Protein AF-A0A0H4VF35-F1 (afdb_monomer)

Foldseek 3Di:
DDPVVLVVLVVQLVVLVVLLVVLVVLLVVLVVVLVVLVPDPPQPDPVSVVVSVVSSVVSVVSNVVSVVVSVVSVVSSVVSVVVSVVVVVVVVVVVVVVVVVVVVVVVVVVVVVVVVVVVVVPDDD

Solvent-accessible surface area (backbone atoms only — not comparable to full-atom values): 6684 Å² total; per-residue (Å²): 135,57,73,65,58,58,52,52,46,51,52,52,34,52,54,31,50,53,51,31,54,52,31,50,54,50,35,53,54,39,48,56,52,37,52,58,60,69,71,58,81,78,58,89,45,72,67,54,41,50,52,52,52,53,50,40,52,51,37,51,50,51,34,53,56,32,51,55,49,31,52,51,30,50,52,53,29,52,50,42,51,52,50,51,51,54,54,48,53,54,46,52,56,50,51,53,51,50,53,50,53,53,50,53,52,52,53,52,51,52,52,53,50,52,54,54,51,54,56,59,73,69,56,83,130

Structure (mmCIF, N/CA/C/O backbone):
data_AF-A0A0H4VF35-F1
#
_entry.id   AF-A0A0H4VF35-F1
#
loop_
_atom_site.group_PDB
_atom_site.id
_atom_site.type_symbol
_atom_site.label_atom_id
_atom_site.label_alt_id
_atom_site.label_comp_id
_atom_site.label_asym_id
_atom_site.label_entity_id
_atom_site.label_seq_id
_atom_site.pdbx_PDB_ins_code
_atom_site.Cartn_x
_atom_site.Cartn_y
_atom_site.Cartn_z
_atom_site.occupancy
_atom_site.B_iso_or_equiv
_atom_site.auth_seq_id
_atom_site.auth_comp_id
_atom_site.auth_asym_id
_atom_site.auth_atom_id
_atom_site.pdbx_PDB_model_num
ATOM 1 N N . MET A 1 1 ? -14.695 5.526 23.673 1.00 53.19 1 MET A N 1
ATOM 2 C CA . MET A 1 1 ? -14.387 5.655 22.232 1.00 53.19 1 MET A CA 1
ATOM 3 C C . MET A 1 1 ? -15.466 4.927 21.460 1.00 53.19 1 MET A C 1
ATOM 5 O O . MET A 1 1 ? -15.785 3.797 21.813 1.00 53.19 1 MET A O 1
ATOM 9 N N . ARG A 1 2 ? -16.128 5.623 20.536 1.00 67.25 2 ARG A N 1
ATOM 10 C CA . ARG A 1 2 ? -17.389 5.185 19.913 1.00 67.25 2 ARG A CA 1
ATOM 11 C C . ARG A 1 2 ? -17.091 4.089 18.887 1.00 67.25 2 ARG A C 1
ATOM 13 O O . ARG A 1 2 ? -16.068 4.146 18.217 1.00 67.25 2 ARG A O 1
ATOM 20 N N . GLU A 1 3 ? -17.980 3.114 18.720 1.00 76.06 3 GLU A N 1
ATOM 21 C CA . GLU A 1 3 ? -17.854 2.028 17.726 1.00 76.06 3 GLU A CA 1
ATOM 22 C C . GLU A 1 3 ? -17.539 2.542 16.304 1.00 76.06 3 GLU A C 1
ATOM 24 O O . GLU A 1 3 ? -16.814 1.912 15.532 1.00 76.06 3 GLU A O 1
ATOM 29 N N . VAL A 1 4 ? -17.996 3.761 16.010 1.00 76.00 4 VAL A N 1
ATOM 30 C CA . VAL A 1 4 ? -17.685 4.544 14.809 1.00 76.00 4 VAL A CA 1
ATOM 31 C C . VAL A 1 4 ? -16.178 4.759 14.606 1.00 76.00 4 VAL A C 1
ATOM 33 O O . VAL A 1 4 ? -15.696 4.610 13.488 1.00 76.00 4 VAL A O 1
ATOM 36 N N . GLU A 1 5 ? -15.411 5.052 15.659 1.00 72.44 5 GLU A N 1
ATOM 37 C CA . GLU A 1 5 ? -13.962 5.295 15.577 1.00 72.44 5 GLU A CA 1
ATOM 38 C C . GLU A 1 5 ? -13.199 4.007 15.229 1.00 72.44 5 GLU A C 1
ATOM 40 O O . GLU A 1 5 ? -12.291 4.032 14.396 1.00 72.44 5 GLU A O 1
ATOM 45 N N . LYS A 1 6 ? -13.609 2.856 15.791 1.00 73.31 6 LYS A N 1
ATOM 46 C CA . LYS A 1 6 ? -13.061 1.535 15.420 1.00 73.31 6 LYS A CA 1
ATOM 47 C C . LYS A 1 6 ? -13.366 1.201 13.958 1.00 73.31 6 LYS A C 1
ATOM 49 O O . LYS A 1 6 ? -12.462 0.792 13.233 1.00 73.31 6 LYS A O 1
ATOM 54 N N . ARG A 1 7 ? -14.611 1.410 13.509 1.00 78.88 7 ARG A N 1
ATOM 55 C CA . ARG A 1 7 ? -15.004 1.177 12.106 1.00 78.88 7 ARG A CA 1
ATOM 56 C C . ARG A 1 7 ? -14.231 2.083 11.145 1.00 78.88 7 ARG A C 1
ATOM 58 O O . ARG A 1 7 ? -13.709 1.594 10.149 1.00 78.88 7 ARG A O 1
ATOM 65 N N . GLN A 1 8 ? -14.081 3.369 11.460 1.00 77.81 8 GLN A N 1
ATOM 66 C CA . GLN A 1 8 ? -13.295 4.300 10.641 1.00 77.81 8 GLN A CA 1
ATOM 67 C C . GLN A 1 8 ? -11.813 3.913 10.569 1.00 77.81 8 GLN A C 1
ATOM 69 O O . GLN A 1 8 ? -11.221 3.970 9.493 1.00 77.81 8 GLN A O 1
ATOM 74 N N . ALA A 1 9 ? -11.209 3.492 11.684 1.00 72.88 9 ALA A N 1
ATOM 75 C CA . ALA A 1 9 ? -9.825 3.025 11.697 1.00 72.88 9 ALA A CA 1
ATOM 76 C C . ALA A 1 9 ? -9.637 1.742 10.865 1.00 72.88 9 ALA A C 1
ATOM 78 O O . ALA A 1 9 ? -8.669 1.644 10.112 1.00 72.88 9 ALA A O 1
ATOM 79 N N . ALA A 1 10 ? -10.578 0.796 10.943 1.00 76.94 10 ALA A N 1
ATOM 80 C CA . ALA A 1 10 ? -10.559 -0.426 10.139 1.00 76.94 10 ALA A CA 1
ATOM 81 C C . ALA A 1 10 ? -10.687 -0.137 8.632 1.00 76.94 10 ALA A C 1
ATOM 83 O O . ALA A 1 10 ? -9.920 -0.677 7.838 1.00 76.94 10 ALA A O 1
ATOM 84 N N . VAL A 1 11 ? -11.591 0.769 8.240 1.00 83.88 11 VAL A N 1
ATOM 85 C CA . VAL A 1 11 ? -11.741 1.201 6.839 1.00 83.88 11 VAL A CA 1
ATOM 86 C C . VAL A 1 11 ? -10.458 1.856 6.325 1.00 83.88 11 VAL A C 1
ATOM 88 O O . VAL A 1 11 ? -9.987 1.505 5.246 1.00 83.88 11 VAL A O 1
ATOM 91 N N .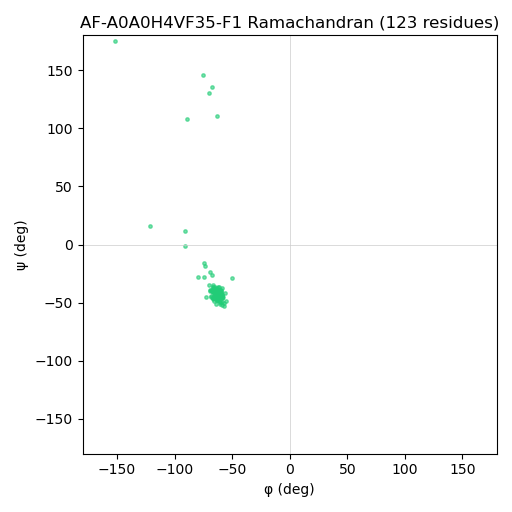 LYS A 1 12 ? -9.843 2.754 7.107 1.00 75.88 12 LYS A N 1
ATOM 92 C CA . LYS A 1 12 ? -8.566 3.388 6.734 1.00 75.88 12 LYS A CA 1
ATOM 93 C C . LYS A 1 12 ? -7.438 2.368 6.566 1.00 75.88 12 LYS A C 1
ATOM 95 O O . LYS A 1 12 ? -6.642 2.494 5.640 1.00 75.88 12 LYS A O 1
ATOM 100 N N . ALA A 1 13 ? -7.372 1.355 7.431 1.00 74.50 13 ALA A N 1
ATOM 101 C CA . ALA A 1 13 ? -6.378 0.291 7.317 1.00 74.50 13 ALA A CA 1
ATOM 102 C C . ALA A 1 13 ? -6.577 -0.543 6.039 1.00 74.50 13 ALA A C 1
ATOM 104 O O . ALA A 1 13 ? -5.611 -0.778 5.316 1.00 74.50 13 ALA A O 1
ATOM 105 N N . ALA A 1 14 ? -7.821 -0.920 5.725 1.00 77.12 14 ALA A N 1
ATOM 106 C CA . ALA A 1 14 ? -8.147 -1.652 4.502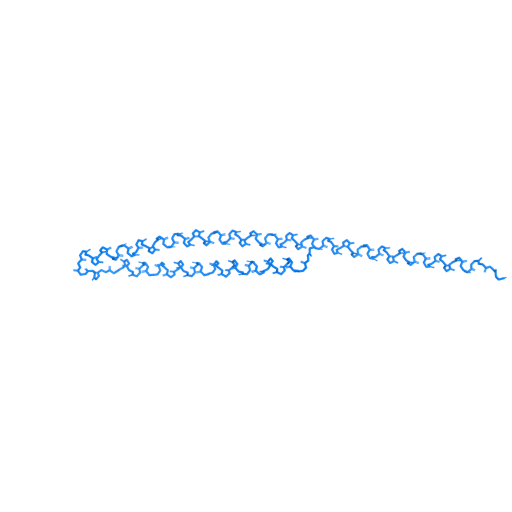 1.00 77.12 14 ALA A CA 1
ATOM 107 C C . ALA A 1 14 ? -7.815 -0.842 3.235 1.00 77.12 14 ALA A C 1
ATOM 109 O O . ALA A 1 14 ? -7.201 -1.368 2.312 1.00 77.12 14 ALA A O 1
ATOM 110 N N . GLN A 1 15 ? -8.145 0.454 3.215 1.00 79.69 15 GLN A N 1
ATOM 111 C CA . GLN A 1 15 ? -7.804 1.356 2.109 1.00 79.69 15 GLN A CA 1
ATOM 112 C C . GLN A 1 15 ? -6.288 1.492 1.915 1.00 79.69 15 GLN A C 1
ATOM 114 O O . GLN A 1 15 ? -5.805 1.455 0.786 1.00 79.69 15 GLN A O 1
ATOM 119 N N . ALA A 1 16 ? -5.524 1.616 3.004 1.00 76.88 16 ALA A N 1
ATOM 120 C CA . ALA A 1 16 ? -4.066 1.695 2.932 1.00 76.88 16 ALA A CA 1
ATOM 121 C C . ALA A 1 16 ? -3.440 0.391 2.407 1.00 76.88 16 ALA A C 1
ATOM 123 O O . ALA A 1 16 ? -2.485 0.435 1.633 1.00 76.88 16 ALA A O 1
ATOM 124 N N . GLN A 1 17 ? -3.988 -0.763 2.798 1.00 76.88 17 GLN A N 1
ATOM 125 C CA . GLN A 1 17 ? -3.545 -2.066 2.304 1.00 76.88 17 GLN A CA 1
ATOM 126 C C . GLN A 1 17 ? -3.841 -2.244 0.808 1.00 76.88 17 GLN A C 1
ATOM 128 O O . GLN A 1 17 ? -2.960 -2.674 0.065 1.00 76.88 17 GLN A O 1
ATOM 133 N N . ASP A 1 18 ? -5.046 -1.885 0.360 1.00 83.88 18 ASP A N 1
ATOM 134 C CA . ASP A 1 18 ? -5.428 -1.920 -1.057 1.00 83.88 18 ASP A CA 1
ATOM 135 C C . ASP A 1 18 ? -4.524 -1.012 -1.907 1.00 83.88 18 ASP A C 1
ATOM 137 O O . ASP A 1 18 ? -3.982 -1.440 -2.927 1.00 83.88 18 ASP A O 1
ATOM 141 N N . MET A 1 19 ? -4.273 0.216 -1.441 1.00 82.69 19 MET A N 1
ATOM 142 C CA . MET A 1 19 ? -3.358 1.144 -2.109 1.00 82.69 19 MET A CA 1
ATOM 143 C C . MET A 1 19 ? -1.941 0.569 -2.215 1.00 82.69 19 MET A C 1
ATOM 145 O O . MET A 1 19 ? -1.330 0.619 -3.280 1.00 82.69 19 MET A O 1
ATOM 149 N N . HIS A 1 20 ? -1.425 -0.021 -1.135 1.00 78.81 20 HIS A N 1
ATOM 150 C CA . HIS A 1 20 ? -0.105 -0.647 -1.146 1.00 78.81 20 HIS A CA 1
ATOM 151 C C . HIS A 1 20 ? -0.015 -1.786 -2.173 1.00 78.81 20 HIS A C 1
ATOM 153 O O . HIS A 1 20 ? 0.955 -1.850 -2.926 1.00 78.81 20 HIS A O 1
ATOM 159 N N . GLY A 1 21 ? -1.042 -2.640 -2.255 1.00 80.50 21 GLY A N 1
ATOM 160 C CA . GLY A 1 21 ? -1.104 -3.713 -3.250 1.00 80.50 21 GLY A CA 1
ATOM 161 C C . GLY A 1 21 ? -1.106 -3.191 -4.690 1.00 80.50 21 GLY A C 1
ATOM 162 O O . GLY A 1 21 ? -0.383 -3.713 -5.536 1.00 80.50 21 GLY A O 1
ATOM 163 N N . LYS A 1 22 ? -1.856 -2.117 -4.964 1.00 86.50 22 LYS A N 1
ATOM 164 C CA . LYS A 1 22 ? -1.890 -1.470 -6.288 1.00 86.50 22 LYS A CA 1
ATOM 165 C C . LYS A 1 22 ? -0.538 -0.882 -6.688 1.00 86.50 22 LYS A C 1
ATOM 167 O O . LYS A 1 22 ? -0.133 -1.034 -7.837 1.00 86.50 22 LYS A O 1
ATOM 172 N N . LEU A 1 23 ? 0.161 -0.239 -5.753 1.00 83.38 23 LEU A N 1
ATOM 173 C CA . LEU A 1 23 ? 1.494 0.319 -5.999 1.00 83.38 23 LEU A CA 1
ATOM 174 C C . LEU A 1 23 ? 2.520 -0.783 -6.280 1.00 83.38 23 LEU A C 1
ATOM 176 O O . LEU A 1 23 ? 3.315 -0.645 -7.205 1.00 83.38 23 LEU A O 1
ATOM 180 N N . LEU A 1 24 ? 2.456 -1.901 -5.550 1.00 82.38 24 LEU A N 1
ATOM 181 C CA . LEU A 1 24 ? 3.317 -3.057 -5.804 1.00 82.38 24 LEU A CA 1
ATOM 182 C C . LEU A 1 24 ? 3.088 -3.624 -7.216 1.00 82.38 24 LEU A C 1
ATOM 184 O O . LEU A 1 24 ? 4.028 -3.766 -7.989 1.00 82.38 24 LEU A O 1
ATOM 188 N N . ALA A 1 25 ? 1.826 -3.848 -7.591 1.00 86.25 25 ALA A N 1
ATOM 189 C CA . ALA A 1 25 ? 1.481 -4.349 -8.920 1.00 86.25 25 ALA A CA 1
ATOM 190 C C . ALA A 1 25 ? 1.914 -3.390 -10.046 1.00 86.25 25 ALA A C 1
ATOM 192 O O . ALA A 1 25 ? 2.336 -3.828 -11.118 1.00 86.25 25 ALA A O 1
ATOM 193 N N . LEU A 1 26 ? 1.824 -2.075 -9.817 1.00 85.00 26 LEU A N 1
ATOM 194 C CA . LEU A 1 26 ? 2.309 -1.071 -10.764 1.00 85.00 26 LEU A CA 1
ATOM 195 C C . LEU A 1 26 ? 3.835 -1.115 -10.906 1.00 85.00 26 LEU A C 1
ATOM 197 O O . LEU A 1 26 ? 4.341 -1.007 -12.025 1.00 85.00 26 LEU A O 1
ATOM 201 N N . GLN A 1 27 ? 4.558 -1.278 -9.798 1.00 79.69 27 GLN A N 1
ATOM 202 C CA . GLN A 1 27 ? 6.012 -1.407 -9.792 1.00 79.69 27 GLN A CA 1
ATOM 203 C C . GLN A 1 27 ? 6.458 -2.627 -10.608 1.00 79.69 27 GLN A C 1
ATOM 205 O O . GLN A 1 27 ? 7.307 -2.480 -11.489 1.00 79.69 27 GLN A O 1
ATOM 210 N N . ASP A 1 28 ? 5.853 -3.791 -10.359 1.00 83.69 28 ASP A N 1
ATOM 211 C CA . ASP A 1 28 ? 6.172 -5.042 -11.056 1.00 83.69 28 ASP A CA 1
ATOM 212 C C . ASP A 1 28 ? 5.920 -4.903 -12.560 1.00 83.69 28 ASP A C 1
ATOM 214 O O . ASP A 1 28 ? 6.822 -5.093 -13.377 1.00 83.69 28 ASP A O 1
ATOM 218 N N . ARG A 1 29 ? 4.726 -4.426 -12.937 1.00 88.50 29 ARG A N 1
ATOM 219 C CA . ARG A 1 29 ? 4.369 -4.214 -14.344 1.00 88.50 29 ARG A CA 1
ATOM 220 C C . ARG A 1 29 ? 5.298 -3.219 -15.041 1.00 88.50 29 ARG A C 1
ATOM 222 O O . ARG A 1 29 ? 5.646 -3.413 -16.203 1.00 88.50 29 ARG A O 1
ATOM 229 N N . SER A 1 30 ? 5.692 -2.146 -14.357 1.00 82.56 30 SER A N 1
ATOM 230 C CA . SER A 1 30 ? 6.625 -1.159 -14.918 1.00 82.56 30 SER A CA 1
ATOM 231 C C . SER A 1 30 ? 8.011 -1.768 -15.132 1.00 82.56 30 SER A C 1
ATOM 233 O O . SER A 1 30 ? 8.656 -1.474 -16.137 1.00 82.56 30 SER A O 1
ATOM 235 N N . SER A 1 31 ? 8.444 -2.654 -14.229 1.00 81.69 31 SER A N 1
ATOM 236 C CA . SER A 1 31 ? 9.699 -3.396 -14.355 1.00 81.69 31 SER A CA 1
ATOM 237 C C . SER A 1 31 ? 9.686 -4.342 -15.558 1.00 81.69 31 SER A C 1
ATOM 239 O O . SER A 1 31 ? 10.632 -4.335 -16.345 1.00 81.69 31 SER A O 1
ATOM 241 N N . ASP A 1 32 ? 8.598 -5.089 -15.756 1.00 88.69 32 ASP A N 1
ATOM 242 C CA . ASP A 1 32 ? 8.451 -6.008 -16.892 1.00 88.69 32 ASP A CA 1
ATOM 243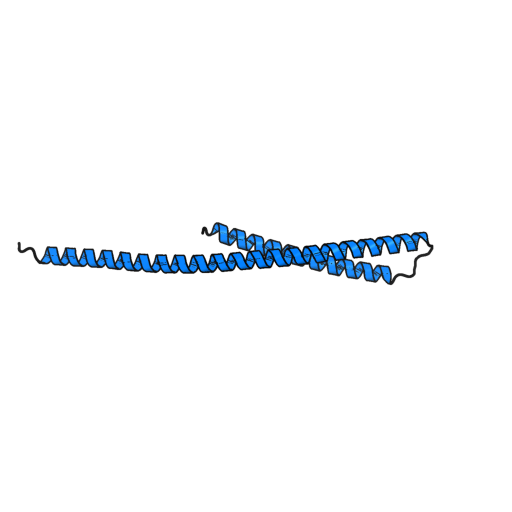 C C . ASP A 1 32 ? 8.488 -5.273 -18.238 1.00 88.69 32 ASP A C 1
ATOM 245 O O . ASP A 1 32 ? 9.146 -5.709 -19.190 1.00 88.69 32 ASP A O 1
ATOM 249 N N . ILE A 1 33 ? 7.813 -4.120 -18.322 1.00 85.62 33 ILE A N 1
ATOM 250 C CA . ILE A 1 33 ? 7.819 -3.289 -19.531 1.00 85.62 33 ILE A CA 1
ATOM 251 C C . ILE A 1 33 ? 9.222 -2.721 -19.768 1.00 85.62 33 ILE A C 1
ATOM 253 O O . ILE A 1 33 ? 9.726 -2.807 -20.888 1.00 85.62 33 ILE A O 1
ATOM 257 N N . ALA A 1 34 ? 9.883 -2.186 -18.738 1.00 82.81 34 ALA A N 1
ATOM 258 C CA . ALA A 1 34 ? 11.233 -1.642 -18.870 1.00 82.81 34 ALA A CA 1
ATOM 259 C C . ALA A 1 34 ? 12.239 -2.710 -19.335 1.00 82.81 34 ALA A C 1
ATOM 261 O O . ALA A 1 34 ? 13.021 -2.450 -20.249 1.00 82.81 34 ALA A O 1
ATOM 262 N N . ALA A 1 35 ? 12.175 -3.924 -18.777 1.00 84.38 35 ALA A N 1
ATOM 263 C CA . ALA A 1 35 ? 13.004 -5.056 -19.193 1.00 84.38 35 ALA A CA 1
ATOM 264 C C . ALA A 1 35 ? 12.723 -5.483 -20.645 1.00 84.38 35 ALA A C 1
ATOM 266 O O . ALA A 1 35 ? 13.644 -5.724 -21.425 1.00 84.38 35 ALA A O 1
ATOM 267 N N . SER A 1 36 ? 11.448 -5.515 -21.036 1.00 85.50 36 SER A N 1
ATOM 268 C CA . SER A 1 36 ? 11.047 -5.850 -22.407 1.00 85.50 36 SER A CA 1
ATOM 269 C C . SER A 1 36 ? 11.569 -4.834 -23.422 1.00 85.50 36 SER A C 1
ATOM 271 O O . SER A 1 36 ? 12.001 -5.208 -24.510 1.00 85.50 36 SER A O 1
ATOM 273 N N . TYR A 1 37 ? 11.542 -3.544 -23.078 1.00 80.94 37 TYR A N 1
ATOM 274 C CA . TYR A 1 37 ? 12.031 -2.480 -23.952 1.00 80.94 37 TYR A CA 1
ATOM 275 C C . TYR A 1 37 ? 13.552 -2.334 -23.927 1.00 80.94 37 TYR A C 1
ATOM 277 O O . TYR A 1 37 ? 14.115 -1.927 -24.933 1.00 80.94 37 TYR A O 1
ATOM 285 N N . SER A 1 38 ? 14.252 -2.681 -22.848 1.00 79.62 38 SER A N 1
ATOM 286 C CA . SER A 1 38 ? 15.722 -2.657 -22.836 1.00 79.62 38 SER A CA 1
ATOM 287 C C . SER A 1 38 ? 16.342 -3.821 -23.618 1.00 79.62 38 SER A C 1
ATOM 289 O O . SER A 1 38 ? 17.427 -3.675 -24.177 1.00 79.62 38 SER A O 1
ATOM 291 N N . ALA A 1 39 ? 15.644 -4.956 -23.719 1.00 84.56 39 ALA A N 1
ATOM 292 C CA . ALA A 1 39 ? 16.082 -6.115 -24.498 1.00 84.56 39 ALA A CA 1
ATOM 293 C C . ALA A 1 39 ? 15.934 -5.937 -26.024 1.00 84.56 39 ALA A C 1
ATOM 295 O O . ALA A 1 39 ? 16.528 -6.692 -26.798 1.00 84.56 39 ALA A O 1
ATOM 296 N N . ARG A 1 40 ? 15.148 -4.949 -26.469 1.00 83.88 40 ARG A N 1
ATOM 297 C CA . ARG A 1 40 ? 14.904 -4.665 -27.888 1.00 83.88 40 ARG A CA 1
ATOM 298 C C . ARG A 1 40 ? 16.144 -4.101 -28.579 1.00 83.88 40 ARG A C 1
ATOM 300 O O . ARG A 1 40 ? 16.749 -3.142 -28.102 1.00 83.88 40 ARG A O 1
ATOM 307 N N . ARG A 1 41 ? 16.492 -4.683 -29.731 1.00 79.62 41 ARG A N 1
ATOM 308 C CA . ARG A 1 41 ? 17.593 -4.248 -30.615 1.00 79.62 41 ARG A CA 1
ATOM 309 C C . ARG A 1 41 ? 17.123 -3.892 -32.030 1.00 79.62 41 ARG A C 1
ATOM 311 O O . ARG A 1 41 ? 17.934 -3.817 -32.943 1.00 79.62 41 ARG A O 1
ATOM 318 N N . ASP A 1 42 ? 15.823 -3.702 -32.211 1.00 82.94 42 ASP A N 1
ATOM 319 C CA . ASP A 1 42 ? 15.142 -3.460 -33.486 1.00 82.94 42 ASP A CA 1
ATOM 320 C C . ASP A 1 42 ? 15.007 -1.968 -33.843 1.00 82.94 42 ASP A C 1
ATOM 322 O O . ASP A 1 42 ? 14.301 -1.620 -34.789 1.00 82.94 42 ASP A O 1
ATOM 326 N N . ALA A 1 43 ? 15.692 -1.072 -33.124 1.00 82.44 43 ALA A N 1
ATOM 327 C CA . ALA A 1 43 ? 15.733 0.345 -33.469 1.00 82.44 43 ALA A CA 1
ATOM 328 C C . ALA A 1 43 ? 16.395 0.539 -34.845 1.00 82.44 43 ALA A C 1
ATOM 330 O O . ALA A 1 43 ? 17.597 0.329 -35.006 1.00 82.44 43 ALA A O 1
ATOM 331 N N . GLY A 1 44 ? 15.595 0.934 -35.839 1.00 84.25 44 GLY A N 1
ATOM 332 C CA . GLY A 1 44 ? 16.049 1.109 -37.222 1.00 84.25 44 GLY A CA 1
ATOM 333 C C . GLY A 1 44 ? 16.913 2.352 -37.454 1.00 84.25 44 GLY A C 1
ATOM 334 O O . GLY A 1 44 ? 17.627 2.415 -38.451 1.00 84.25 44 GLY A O 1
ATOM 335 N N . ASP A 1 45 ? 16.871 3.327 -36.540 1.00 91.06 45 ASP A N 1
ATOM 336 C CA . ASP A 1 45 ? 17.682 4.542 -36.583 1.00 91.06 45 ASP A CA 1
ATOM 337 C C . ASP A 1 45 ? 17.956 5.118 -35.175 1.00 91.06 45 ASP A C 1
ATOM 339 O O . ASP A 1 45 ? 17.463 4.631 -34.151 1.00 91.06 45 ASP A O 1
ATOM 343 N N . GLY A 1 46 ? 18.777 6.172 -35.122 1.00 87.50 46 GLY A N 1
ATOM 344 C CA . GLY A 1 46 ? 19.147 6.842 -33.872 1.00 87.50 46 GLY A CA 1
ATOM 345 C C . GLY A 1 46 ? 17.991 7.578 -33.184 1.00 87.50 46 GLY A C 1
ATOM 346 O O . GLY A 1 46 ? 18.002 7.706 -31.960 1.00 87.50 46 GLY A O 1
ATOM 347 N N . THR A 1 47 ? 16.975 8.022 -33.930 1.00 91.62 47 THR A N 1
ATOM 348 C CA . THR A 1 47 ? 15.794 8.690 -33.363 1.00 91.62 47 THR A CA 1
ATOM 349 C C . THR A 1 47 ? 14.914 7.680 -32.632 1.00 91.62 47 THR A C 1
ATOM 351 O O . THR A 1 47 ? 14.518 7.919 -31.491 1.00 91.62 47 THR A O 1
ATOM 354 N N . ALA A 1 48 ? 14.665 6.520 -33.243 1.00 87.44 48 ALA A N 1
ATOM 355 C CA . ALA A 1 48 ? 13.949 5.405 -32.639 1.00 87.44 48 ALA A CA 1
ATOM 356 C C . ALA A 1 48 ? 14.660 4.910 -31.371 1.00 87.44 48 ALA A C 1
ATOM 358 O O . ALA A 1 48 ? 14.014 4.717 -30.338 1.00 87.44 48 ALA A O 1
ATOM 359 N N . LEU A 1 49 ? 15.992 4.791 -31.412 1.00 87.81 49 LEU A N 1
ATOM 360 C CA . LEU A 1 49 ? 16.791 4.449 -30.234 1.00 87.81 49 LEU A CA 1
ATOM 361 C C . LEU A 1 49 ? 16.668 5.513 -29.131 1.00 87.81 49 LEU A C 1
ATOM 363 O O . LEU A 1 49 ? 16.482 5.175 -27.962 1.00 87.81 49 LEU A O 1
ATOM 367 N N . GLY A 1 50 ? 16.729 6.798 -29.490 1.00 90.19 50 GLY A N 1
ATOM 368 C CA . GLY A 1 50 ? 16.558 7.905 -28.549 1.00 90.19 50 GLY A CA 1
ATOM 369 C C . GLY A 1 50 ? 15.202 7.875 -27.838 1.00 90.19 50 GLY A C 1
ATOM 370 O O . GLY A 1 50 ? 15.148 8.001 -26.614 1.00 90.19 50 GLY A O 1
ATOM 371 N N . LEU A 1 51 ? 14.116 7.632 -28.578 1.00 89.94 51 LEU A N 1
ATOM 372 C CA . LEU A 1 51 ? 12.767 7.492 -28.017 1.00 89.94 51 LEU A CA 1
ATOM 373 C C . LEU A 1 51 ? 12.656 6.284 -27.077 1.00 89.94 51 LEU A C 1
ATOM 375 O O . LEU A 1 51 ? 12.058 6.388 -26.006 1.00 89.94 51 LEU A O 1
ATOM 379 N N . GLN A 1 52 ? 13.266 5.154 -27.442 1.00 88.19 52 GLN A N 1
ATOM 380 C CA . GLN A 1 52 ? 13.292 3.949 -26.611 1.00 88.19 52 GLN A CA 1
ATOM 381 C C . GLN A 1 52 ? 14.020 4.192 -25.280 1.00 88.19 52 GLN A C 1
ATOM 383 O O . GLN A 1 52 ? 13.522 3.782 -24.232 1.00 88.19 52 GLN A O 1
ATOM 388 N N . LEU A 1 53 ? 15.155 4.899 -25.300 1.00 89.44 53 LEU A N 1
ATOM 389 C CA . LEU A 1 53 ? 15.908 5.260 -24.093 1.00 89.44 53 LEU A CA 1
ATOM 390 C C . LEU A 1 53 ? 15.158 6.264 -23.207 1.00 89.44 53 LEU A C 1
ATOM 392 O O . LEU A 1 53 ? 15.159 6.131 -21.984 1.00 89.44 53 LEU A O 1
ATOM 396 N N . GLN A 1 54 ? 14.491 7.256 -23.801 1.00 91.06 54 GLN A N 1
ATOM 397 C CA . GLN A 1 54 ? 13.659 8.200 -23.046 1.00 91.06 54 GLN A CA 1
ATOM 398 C C . GLN A 1 54 ? 12.477 7.496 -22.375 1.00 91.06 54 GLN A C 1
ATOM 400 O O . GLN A 1 54 ? 12.165 7.770 -21.215 1.00 91.06 54 GLN A O 1
ATOM 405 N N . PHE A 1 55 ? 11.842 6.561 -23.081 1.00 88.00 55 PHE A N 1
ATOM 406 C CA . PHE A 1 55 ? 10.739 5.7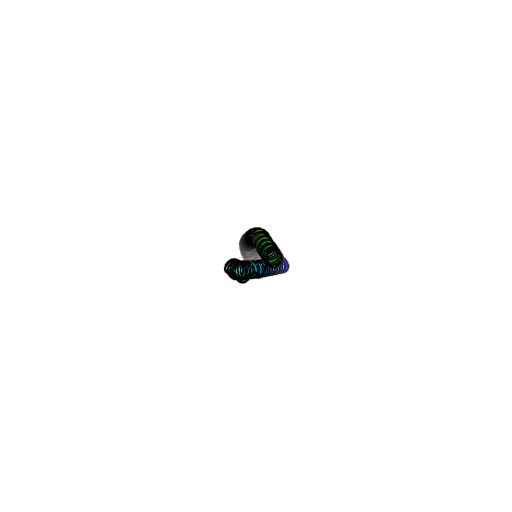74 -22.546 1.00 88.00 55 PHE A CA 1
ATOM 407 C C . PHE A 1 55 ? 11.171 4.894 -21.365 1.00 88.00 55 PHE A C 1
ATOM 409 O O . PHE A 1 55 ? 10.521 4.917 -20.317 1.00 88.00 55 PHE A O 1
ATOM 416 N N . THR A 1 56 ? 12.281 4.156 -21.489 1.00 88.56 56 THR A N 1
ATOM 417 C CA . THR A 1 56 ? 12.792 3.322 -20.389 1.00 88.56 56 THR A CA 1
ATOM 418 C C . THR A 1 56 ? 13.224 4.164 -19.190 1.00 88.56 56 THR A C 1
ATOM 420 O O . THR A 1 56 ? 12.877 3.818 -18.064 1.00 88.56 56 THR A O 1
ATOM 423 N N . ALA A 1 57 ? 13.877 5.310 -19.407 1.00 88.81 57 ALA A N 1
ATOM 424 C CA . ALA A 1 57 ? 14.205 6.251 -18.335 1.00 88.81 57 ALA A CA 1
ATOM 425 C C . ALA A 1 57 ? 12.948 6.795 -17.624 1.00 88.81 57 ALA A C 1
ATOM 427 O O . ALA A 1 57 ? 12.925 6.907 -16.397 1.00 88.81 57 ALA A O 1
ATOM 428 N N . GLY A 1 58 ? 11.878 7.080 -18.374 1.00 90.12 58 GLY A N 1
ATOM 429 C CA . GLY A 1 58 ? 10.587 7.481 -17.812 1.00 90.12 58 GLY A CA 1
ATOM 430 C C . GLY A 1 58 ? 9.958 6.396 -16.932 1.00 90.12 58 GLY A C 1
ATOM 431 O O . GLY A 1 58 ? 9.493 6.690 -15.830 1.00 90.12 58 GLY A O 1
ATOM 432 N N . LEU A 1 59 ? 9.991 5.135 -17.375 1.00 88.81 59 LEU A N 1
ATOM 433 C CA . LEU A 1 59 ? 9.506 3.996 -16.587 1.00 88.81 59 LEU A CA 1
ATOM 434 C C . LEU A 1 59 ? 10.318 3.773 -15.310 1.00 88.81 59 LEU A C 1
ATOM 436 O O . LEU A 1 59 ? 9.735 3.496 -14.265 1.00 88.81 59 LEU A O 1
ATOM 440 N N . GLU A 1 60 ? 11.638 3.933 -15.371 1.00 87.62 60 GLU A N 1
ATOM 441 C CA . GLU A 1 60 ? 12.509 3.874 -14.193 1.00 87.62 60 GLU A CA 1
ATOM 442 C C . GLU A 1 60 ? 12.163 4.972 -13.175 1.00 87.62 60 GLU A C 1
ATOM 444 O O . GLU A 1 60 ? 12.061 4.699 -11.976 1.00 87.62 60 GLU A O 1
ATOM 449 N N . GLY A 1 61 ? 11.870 6.190 -13.643 1.00 89.44 61 GLY A N 1
ATOM 450 C CA . GLY A 1 61 ? 11.373 7.276 -12.794 1.00 89.44 61 GLY A CA 1
ATOM 451 C C . GLY A 1 61 ? 10.026 6.953 -12.134 1.00 89.44 61 GLY A C 1
ATOM 452 O O . GLY A 1 61 ? 9.859 7.149 -10.928 1.00 89.44 61 GLY A O 1
ATOM 453 N N . ILE A 1 62 ? 9.074 6.399 -12.894 1.00 86.31 62 ILE A N 1
ATOM 454 C CA . ILE A 1 62 ? 7.784 5.935 -12.353 1.00 86.31 62 ILE A CA 1
ATOM 455 C C . ILE A 1 62 ? 8.008 4.839 -11.309 1.00 86.31 62 ILE A C 1
ATOM 457 O O . ILE A 1 62 ? 7.378 4.872 -10.251 1.00 86.31 62 ILE A O 1
ATOM 461 N N . ARG A 1 63 ? 8.922 3.897 -11.566 1.00 84.38 63 ARG A N 1
ATOM 462 C CA . ARG A 1 63 ? 9.243 2.800 -10.647 1.00 84.38 63 ARG A CA 1
ATOM 463 C C . ARG A 1 63 ? 9.810 3.320 -9.328 1.00 84.38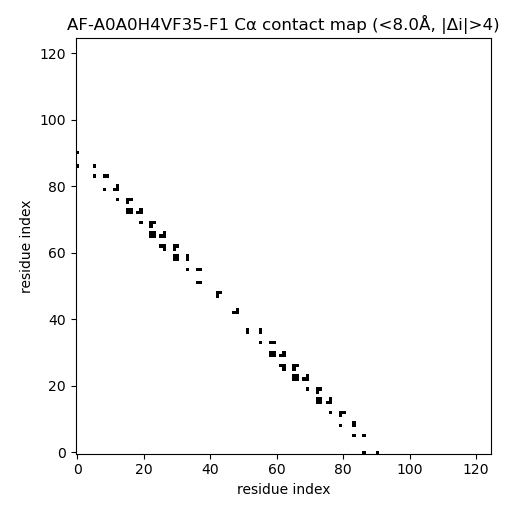 63 ARG A C 1
ATOM 465 O O . ARG A 1 63 ? 9.337 2.901 -8.276 1.00 84.38 63 ARG A O 1
ATOM 472 N N . GLY A 1 64 ? 10.760 4.255 -9.381 1.00 84.12 64 GLY A N 1
ATOM 473 C CA . GLY A 1 64 ? 11.327 4.899 -8.193 1.00 84.12 64 GLY A CA 1
ATOM 474 C C . GLY A 1 64 ? 10.264 5.616 -7.358 1.00 84.12 64 GLY A C 1
ATOM 475 O O . GLY A 1 64 ? 10.094 5.315 -6.178 1.00 84.12 64 GLY A O 1
ATOM 476 N N . ASN A 1 65 ? 9.463 6.478 -7.992 1.00 87.81 65 ASN A N 1
ATOM 477 C CA . ASN A 1 65 ? 8.387 7.205 -7.310 1.00 87.81 65 ASN A CA 1
ATOM 478 C C . ASN A 1 65 ? 7.331 6.261 -6.711 1.00 87.81 65 ASN A C 1
ATOM 480 O O . ASN A 1 65 ? 6.836 6.487 -5.608 1.00 87.81 65 ASN A O 1
ATOM 484 N N . THR A 1 66 ? 6.995 5.185 -7.427 1.00 82.25 66 THR A N 1
ATOM 485 C CA . THR A 1 66 ? 6.034 4.174 -6.964 1.00 82.25 66 THR A CA 1
ATOM 486 C C . THR A 1 66 ? 6.577 3.401 -5.763 1.00 82.25 66 THR A C 1
ATOM 488 O O . THR A 1 66 ? 5.829 3.152 -4.820 1.00 82.25 66 THR A O 1
ATOM 491 N N . ALA A 1 67 ? 7.869 3.059 -5.754 1.00 81.06 67 ALA A N 1
ATOM 492 C CA . ALA A 1 67 ? 8.510 2.385 -4.627 1.00 81.06 67 ALA A CA 1
ATOM 493 C C . ALA A 1 67 ? 8.520 3.267 -3.365 1.00 81.06 67 ALA A C 1
ATOM 495 O O . ALA A 1 67 ? 8.179 2.796 -2.274 1.00 81.06 67 ALA A O 1
ATOM 496 N N . ASP A 1 68 ? 8.827 4.557 -3.515 1.00 86.50 68 ASP A N 1
ATOM 497 C CA . ASP A 1 68 ? 8.769 5.526 -2.419 1.00 86.50 68 ASP A CA 1
ATOM 498 C C . ASP A 1 68 ? 7.347 5.673 -1.865 1.00 86.50 68 ASP A C 1
ATOM 500 O O . ASP A 1 68 ? 7.140 5.670 -0.647 1.00 86.50 68 ASP A O 1
ATOM 504 N N . GLU A 1 69 ? 6.344 5.761 -2.740 1.00 83.94 69 GLU A N 1
ATOM 505 C CA . GLU A 1 69 ? 4.943 5.846 -2.326 1.00 83.94 69 GLU A CA 1
ATOM 506 C C . GLU A 1 69 ? 4.475 4.544 -1.655 1.00 83.94 69 GLU A C 1
ATOM 508 O O . GLU A 1 69 ? 3.783 4.574 -0.635 1.00 83.94 69 GLU A O 1
ATOM 513 N N . ALA A 1 70 ? 4.920 3.383 -2.144 1.00 78.44 70 ALA A N 1
ATOM 514 C CA . ALA A 1 70 ? 4.624 2.091 -1.533 1.00 78.44 70 ALA A CA 1
ATOM 515 C C . ALA A 1 70 ? 5.203 1.988 -0.111 1.00 78.44 70 ALA A C 1
ATOM 517 O O . ALA A 1 70 ? 4.534 1.468 0.791 1.00 78.44 70 ALA A O 1
ATOM 518 N N . LEU A 1 71 ? 6.411 2.519 0.116 1.00 83.88 71 LEU A N 1
ATOM 519 C CA . LEU A 1 71 ? 7.014 2.627 1.446 1.00 83.88 71 LEU A CA 1
ATOM 520 C C . LEU A 1 71 ? 6.189 3.540 2.361 1.00 83.88 71 LEU A C 1
ATOM 522 O O . LEU A 1 71 ? 5.861 3.140 3.483 1.00 83.88 71 LEU A O 1
ATOM 526 N N . ARG A 1 72 ? 5.789 4.727 1.889 1.00 84.31 72 ARG A N 1
ATOM 527 C CA . ARG A 1 72 ? 4.927 5.648 2.656 1.00 84.31 72 ARG A CA 1
ATOM 528 C C . ARG A 1 72 ? 3.596 4.998 3.023 1.00 84.31 72 ARG A C 1
ATOM 530 O O . ARG A 1 72 ? 3.200 5.036 4.190 1.00 84.31 72 ARG A O 1
ATOM 537 N N . ALA A 1 73 ? 2.942 4.331 2.073 1.00 76.12 73 ALA A N 1
ATOM 538 C CA . ALA A 1 73 ? 1.692 3.611 2.303 1.00 76.12 73 ALA A CA 1
ATOM 539 C C . ALA A 1 73 ? 1.853 2.512 3.369 1.00 76.12 73 ALA A C 1
ATOM 541 O O . ALA A 1 73 ? 1.034 2.406 4.286 1.00 76.12 73 ALA A O 1
ATOM 542 N N . LYS A 1 74 ? 2.952 1.747 3.323 1.00 79.38 74 LYS A N 1
ATOM 543 C CA . LYS A 1 74 ? 3.290 0.734 4.337 1.00 79.38 74 LYS A CA 1
ATOM 544 C C . LYS A 1 74 ? 3.478 1.340 5.731 1.00 79.38 74 LYS A C 1
ATOM 546 O O . LYS A 1 74 ? 3.019 0.756 6.717 1.00 79.38 74 LYS A O 1
ATOM 551 N N . HIS A 1 75 ? 4.135 2.494 5.840 1.00 85.19 75 HIS A N 1
ATOM 552 C CA . HIS A 1 75 ? 4.293 3.200 7.115 1.00 85.19 75 HIS A CA 1
ATOM 553 C C . HIS A 1 75 ? 2.949 3.686 7.667 1.00 85.19 75 HIS A C 1
ATOM 555 O O . HIS A 1 75 ? 2.642 3.429 8.834 1.00 85.19 75 HIS A O 1
ATOM 561 N N . SER A 1 76 ? 2.117 4.292 6.820 1.00 77.25 76 SER A N 1
ATOM 562 C CA . SER A 1 76 ? 0.760 4.731 7.166 1.00 77.25 76 SER A CA 1
ATOM 563 C C . SER A 1 76 ? -0.123 3.573 7.637 1.00 77.25 76 SER A C 1
ATOM 565 O O . SER A 1 76 ? -0.790 3.681 8.667 1.00 77.25 76 SER A O 1
ATOM 567 N N . TYR A 1 77 ? -0.072 2.429 6.948 1.00 75.38 77 TYR A N 1
ATOM 568 C CA . TYR A 1 77 ? -0.769 1.211 7.362 1.00 75.38 77 TYR A CA 1
ATOM 569 C C . TYR A 1 77 ? -0.318 0.741 8.753 1.00 75.38 77 TYR A C 1
ATOM 571 O O . TYR A 1 77 ? -1.145 0.519 9.639 1.00 75.38 77 TYR A O 1
ATOM 579 N N . ARG A 1 78 ? 0.997 0.647 8.989 1.00 84.50 78 ARG A N 1
ATOM 580 C CA . ARG A 1 78 ? 1.545 0.243 10.296 1.00 84.50 78 ARG A CA 1
ATOM 581 C C . ARG A 1 78 ? 1.118 1.186 11.421 1.00 84.50 78 ARG A C 1
ATOM 583 O O . ARG A 1 78 ? 0.762 0.714 12.502 1.00 84.50 78 ARG A O 1
ATOM 590 N N . ALA A 1 79 ? 1.117 2.494 11.171 1.00 82.38 79 ALA A N 1
ATOM 591 C CA . ALA A 1 79 ? 0.644 3.483 12.133 1.00 82.38 79 ALA A CA 1
ATOM 592 C C . ALA A 1 79 ? -0.846 3.278 12.456 1.00 82.38 79 ALA A C 1
ATOM 594 O O . ALA A 1 79 ? -1.212 3.186 13.629 1.00 82.38 79 ALA 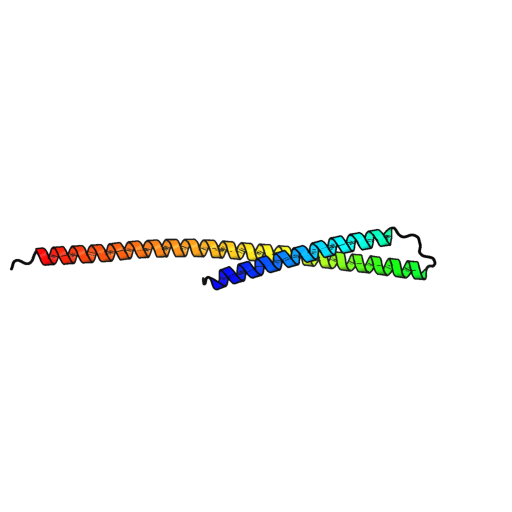A O 1
ATOM 595 N N . ALA A 1 80 ? -1.695 3.113 11.436 1.00 73.81 80 ALA A N 1
ATOM 596 C CA . ALA A 1 80 ? -3.127 2.870 11.613 1.00 73.81 80 ALA A CA 1
ATOM 597 C C . ALA A 1 80 ? -3.411 1.597 12.432 1.00 73.81 80 ALA A C 1
ATOM 599 O O . ALA A 1 80 ? -4.219 1.628 13.363 1.00 73.81 80 ALA A O 1
ATOM 600 N N . VAL A 1 81 ? -2.701 0.499 12.154 1.00 79.44 81 VAL A N 1
ATOM 601 C CA . VAL A 1 81 ? -2.820 -0.760 12.911 1.00 79.44 81 VAL A CA 1
ATOM 602 C C . VAL A 1 81 ? -2.383 -0.584 14.369 1.00 79.44 81 VAL A C 1
ATOM 604 O O . VAL A 1 81 ? -3.046 -1.083 15.281 1.00 79.44 81 VAL A O 1
ATOM 607 N N . SER A 1 82 ? -1.297 0.154 14.620 1.00 82.56 82 SER A N 1
ATOM 608 C CA . SER A 1 82 ? -0.843 0.461 15.982 1.00 82.56 82 SER A CA 1
ATO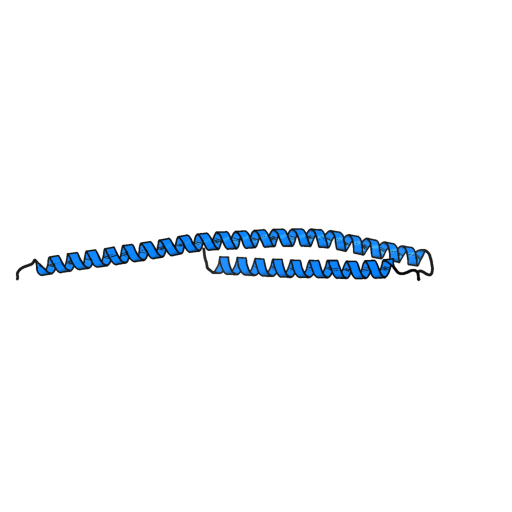M 609 C C . SER A 1 82 ? -1.896 1.253 16.768 1.00 82.56 82 SER A C 1
ATOM 611 O O . SER A 1 82 ? -2.238 0.892 17.899 1.00 82.56 82 SER A O 1
ATOM 613 N N . HIS A 1 83 ? -2.485 2.281 16.146 1.00 74.31 83 HIS A N 1
ATOM 614 C CA . HIS A 1 83 ? -3.571 3.059 16.743 1.00 74.31 83 HIS A CA 1
ATOM 615 C C . HIS A 1 83 ? -4.805 2.203 17.042 1.00 74.31 83 HIS A C 1
ATOM 617 O O . HIS A 1 83 ? -5.359 2.309 18.138 1.00 74.31 83 HIS A O 1
ATOM 623 N N . LEU A 1 84 ? -5.199 1.316 16.120 1.00 73.62 84 LEU A N 1
ATOM 624 C CA . LEU A 1 84 ? -6.303 0.376 16.329 1.00 73.62 84 LEU A CA 1
ATOM 625 C C . LEU A 1 84 ? -6.046 -0.511 17.556 1.00 73.62 84 LEU A C 1
ATOM 627 O O . LEU A 1 84 ? -6.925 -0.670 18.403 1.00 73.62 84 LEU A O 1
ATOM 631 N N . ARG A 1 85 ? -4.826 -1.042 17.694 1.00 81.00 85 ARG A N 1
ATOM 632 C CA . ARG A 1 85 ? -4.440 -1.895 18.826 1.00 81.00 85 ARG A CA 1
ATOM 633 C C . ARG A 1 85 ? -4.467 -1.141 20.153 1.00 81.00 85 ARG A C 1
ATOM 635 O O . ARG A 1 85 ? -4.944 -1.670 21.155 1.00 81.00 85 ARG A O 1
ATOM 642 N N . LEU A 1 86 ? -3.975 0.098 20.174 1.00 80.00 86 LEU A N 1
ATOM 643 C CA . LEU A 1 86 ? -4.020 0.949 21.364 1.00 80.00 86 LEU A CA 1
ATOM 644 C C . LEU A 1 86 ? -5.468 1.267 21.770 1.00 80.00 86 LEU A C 1
ATOM 646 O O . LEU A 1 86 ? -5.802 1.199 22.952 1.00 80.00 86 LEU A O 1
ATOM 650 N N . ALA A 1 87 ? -6.330 1.577 20.798 1.00 70.75 87 ALA A N 1
ATOM 651 C CA . ALA A 1 87 ? -7.752 1.812 21.030 1.00 70.75 87 ALA A CA 1
ATOM 652 C C . ALA A 1 87 ? -8.476 0.547 21.525 1.00 70.75 87 ALA A C 1
ATOM 654 O O . ALA A 1 87 ? -9.335 0.645 22.400 1.00 70.75 87 ALA A O 1
ATOM 655 N N . GLY A 1 88 ? -8.099 -0.633 21.018 1.00 72.25 88 GLY A N 1
ATOM 656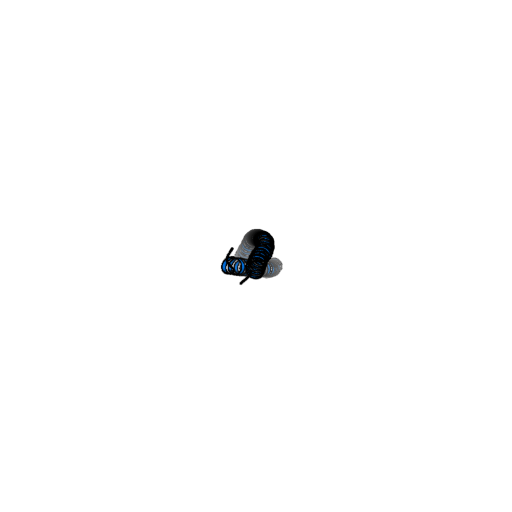 C CA . GLY A 1 88 ? -8.565 -1.934 21.508 1.00 72.25 88 GLY A CA 1
ATOM 657 C C . GLY A 1 88 ? -8.268 -2.133 22.994 1.00 72.25 88 GLY A C 1
ATOM 658 O O . GLY A 1 88 ? -9.196 -2.315 23.774 1.00 72.25 88 GLY A O 1
ATOM 659 N N . ARG A 1 89 ? -7.007 -1.952 23.405 1.00 81.00 89 ARG A N 1
ATOM 660 C CA . ARG A 1 89 ? -6.600 -2.077 24.818 1.00 81.00 89 ARG A CA 1
ATOM 661 C C . ARG A 1 89 ? -7.313 -1.091 25.742 1.00 81.00 89 ARG A C 1
ATOM 663 O O . ARG A 1 89 ? -7.727 -1.444 26.837 1.00 81.00 89 ARG A O 1
ATOM 670 N N . ARG A 1 90 ? -7.484 0.162 25.306 1.00 75.50 90 ARG A N 1
ATOM 671 C CA . ARG A 1 90 ? -8.240 1.164 26.081 1.00 75.50 90 ARG A CA 1
ATOM 672 C C . ARG A 1 90 ? -9.699 0.754 26.272 1.00 75.50 90 ARG A C 1
ATOM 674 O O . ARG A 1 90 ? -10.272 1.030 27.323 1.00 75.50 90 ARG A O 1
ATOM 681 N N . PHE A 1 91 ? -10.295 0.126 25.260 1.00 73.00 91 PHE A N 1
ATOM 682 C CA . PHE A 1 91 ? -11.658 -0.384 25.344 1.00 73.00 91 PHE A CA 1
ATOM 683 C C . PHE A 1 91 ? -11.765 -1.536 26.348 1.00 73.00 91 PHE A C 1
ATOM 685 O O . PHE A 1 91 ? -12.637 -1.465 27.200 1.00 73.00 91 PHE A O 1
ATOM 692 N N . GLU A 1 92 ? -10.860 -2.516 26.300 1.00 75.88 92 GLU A N 1
ATOM 693 C CA . GLU A 1 92 ? -10.828 -3.647 27.246 1.00 75.88 92 GLU A CA 1
ATOM 694 C C . GLU A 1 92 ? -10.766 -3.163 28.701 1.00 75.88 92 GLU A C 1
ATOM 696 O O . GLU A 1 92 ? -11.622 -3.520 29.500 1.00 75.88 92 GLU A O 1
ATOM 701 N N . ILE A 1 93 ? -9.855 -2.234 29.011 1.00 79.69 93 ILE A N 1
ATOM 702 C CA . ILE A 1 93 ? -9.746 -1.635 30.354 1.00 79.69 93 ILE A CA 1
ATOM 703 C C . ILE A 1 93 ? -11.050 -0.931 30.766 1.00 79.69 93 ILE A C 1
ATOM 705 O O . ILE A 1 93 ? -11.474 -0.998 31.918 1.00 79.69 93 ILE A O 1
ATOM 709 N N . THR A 1 94 ? -11.692 -0.220 29.836 1.00 78.50 94 THR A N 1
ATOM 710 C CA . THR A 1 94 ? -12.943 0.498 30.131 1.00 78.50 94 THR A CA 1
ATOM 711 C C . THR A 1 94 ? -14.095 -0.475 30.386 1.00 78.50 94 THR A C 1
ATOM 713 O O . THR A 1 94 ? -14.906 -0.232 31.276 1.00 78.50 94 THR A O 1
ATOM 716 N N . ASP A 1 95 ? -14.164 -1.559 29.616 1.00 81.81 95 ASP A N 1
ATOM 717 C CA . ASP A 1 95 ? -15.185 -2.597 29.741 1.00 81.81 95 ASP A CA 1
ATOM 718 C C . ASP A 1 95 ? -15.027 -3.384 31.050 1.00 81.81 95 ASP A C 1
ATOM 720 O O . ASP A 1 95 ? -15.989 -3.543 31.803 1.00 81.81 95 ASP A O 1
ATOM 724 N N . GLU A 1 96 ? -13.792 -3.760 31.397 1.00 82.88 96 GLU A N 1
ATOM 725 C CA . GLU A 1 96 ? -13.459 -4.376 32.683 1.00 82.88 96 GLU A CA 1
ATOM 726 C C . GLU A 1 96 ? -13.879 -3.477 33.852 1.00 82.88 96 GLU A C 1
ATOM 728 O O . GLU A 1 96 ? -14.619 -3.924 34.732 1.00 82.88 96 GLU A O 1
ATOM 733 N N . ASN A 1 97 ? -13.505 -2.194 33.827 1.00 85.62 97 ASN A N 1
ATOM 734 C CA . ASN A 1 97 ? -13.884 -1.229 34.863 1.00 85.62 97 ASN A CA 1
ATOM 735 C C . ASN A 1 97 ? -15.405 -1.053 34.970 1.00 85.62 97 ASN A C 1
ATOM 737 O O . ASN A 1 97 ? -15.949 -1.005 36.075 1.00 85.62 97 ASN A O 1
ATOM 741 N N . LEU A 1 98 ? -16.114 -0.989 33.839 1.00 87.06 98 LEU A N 1
ATOM 742 C CA . LEU A 1 98 ? -17.573 -0.907 33.831 1.00 87.06 98 LEU A CA 1
ATOM 743 C C . LEU A 1 98 ? -18.198 -2.163 34.453 1.00 87.06 98 LEU A C 1
ATOM 745 O O . LEU A 1 98 ? -19.138 -2.054 35.242 1.00 87.06 98 LEU A O 1
ATOM 749 N N . SER A 1 99 ? -17.665 -3.347 34.145 1.00 86.12 99 SER A N 1
ATOM 750 C CA . SER A 1 99 ? -18.139 -4.612 34.711 1.00 86.12 99 SER A CA 1
ATOM 751 C C . SER A 1 99 ? -17.928 -4.684 36.229 1.00 86.12 99 SER A C 1
ATOM 753 O O . SER A 1 99 ? -18.812 -5.155 36.951 1.00 86.12 99 SER A O 1
ATOM 755 N N . ILE A 1 100 ? -16.798 -4.166 36.727 1.00 90.62 100 ILE A N 1
ATOM 756 C CA . ILE A 1 100 ? -16.492 -4.070 38.159 1.00 90.62 100 ILE A CA 1
ATOM 757 C C . ILE A 1 100 ? -17.498 -3.137 38.832 1.00 90.62 100 ILE A C 1
ATOM 759 O O . ILE A 1 100 ? -18.175 -3.558 39.768 1.00 90.62 100 ILE A O 1
ATOM 763 N N . HIS A 1 101 ? -17.697 -1.929 38.299 1.00 85.12 101 HIS A N 1
ATOM 764 C CA . HIS A 1 101 ? -18.667 -0.981 38.848 1.00 85.12 101 HIS A CA 1
ATOM 765 C C . HIS A 1 101 ? -20.101 -1.524 38.851 1.00 85.12 101 HIS A C 1
ATOM 767 O O . HIS A 1 101 ? -20.829 -1.341 39.824 1.00 85.12 101 HIS A O 1
ATOM 773 N N . GLN A 1 102 ? -20.516 -2.250 37.809 1.00 89.00 102 GLN A N 1
ATOM 774 C CA . GLN A 1 102 ? -21.832 -2.895 37.791 1.00 89.00 102 GLN A CA 1
ATOM 775 C C . GLN A 1 102 ? -21.977 -3.961 38.885 1.00 89.00 102 GLN A C 1
ATOM 777 O O . GLN A 1 102 ? -23.055 -4.102 39.465 1.00 89.00 102 GLN A O 1
ATOM 782 N N . ARG A 1 103 ? -20.916 -4.725 39.175 1.00 88.81 103 ARG A N 1
ATOM 783 C CA . ARG A 1 103 ? -20.916 -5.709 40.269 1.00 88.81 103 ARG A CA 1
ATOM 784 C C . ARG A 1 103 ? -20.974 -5.019 41.629 1.00 88.81 103 ARG A C 1
ATOM 786 O O . ARG A 1 103 ? -21.778 -5.421 42.466 1.00 88.81 103 ARG A O 1
ATOM 793 N N . GLU A 1 104 ? -20.180 -3.971 41.832 1.00 90.75 104 GLU A N 1
ATOM 794 C CA . GLU A 1 104 ? -20.181 -3.173 43.063 1.00 90.75 104 GLU A CA 1
ATOM 795 C C . GLU A 1 104 ? -21.553 -2.552 43.340 1.00 90.75 104 GLU A C 1
ATOM 797 O O . GLU A 1 104 ? -22.068 -2.659 44.454 1.00 90.75 104 GLU A O 1
ATOM 802 N N . GLU A 1 105 ? -22.185 -1.961 42.325 1.00 88.06 105 GLU A N 1
ATOM 803 C CA . GLU A 1 105 ? -23.520 -1.377 42.458 1.00 88.06 105 GLU A CA 1
ATOM 804 C C . GLU A 1 105 ? -24.584 -2.443 42.746 1.00 88.06 105 GLU A C 1
ATOM 806 O O . GLU A 1 105 ? -25.410 -2.251 43.638 1.00 88.06 105 GLU A O 1
ATOM 811 N N . LYS A 1 106 ? -24.532 -3.616 42.098 1.00 89.88 106 LYS A N 1
ATOM 812 C CA . LYS A 1 106 ? -25.426 -4.741 42.438 1.00 89.88 106 LYS A CA 1
ATOM 813 C C . LYS A 1 106 ? -25.271 -5.174 43.899 1.00 89.88 106 LYS A C 1
ATOM 815 O O . LYS A 1 106 ? -26.274 -5.341 44.590 1.00 89.88 106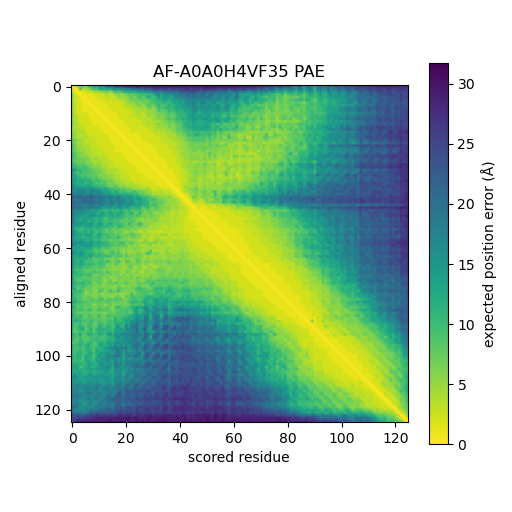 LYS A O 1
ATOM 820 N N . MET A 1 107 ? -24.039 -5.297 44.393 1.00 90.00 107 MET A N 1
ATOM 821 C CA . MET A 1 107 ? -23.763 -5.641 45.796 1.00 90.00 107 MET A CA 1
ATOM 822 C C . MET A 1 107 ? -24.239 -4.545 46.768 1.00 90.00 107 MET A C 1
ATOM 824 O O . MET A 1 107 ? -24.782 -4.839 47.839 1.00 90.00 107 MET A O 1
ATOM 828 N N . ARG A 1 108 ? -24.094 -3.265 46.402 1.00 89.50 108 ARG A N 1
ATOM 829 C CA . ARG A 1 108 ? -24.626 -2.125 47.172 1.00 89.50 108 ARG A CA 1
ATOM 830 C C . ARG A 1 108 ? -26.149 -2.126 47.245 1.00 89.50 108 ARG A C 1
ATOM 832 O O . ARG A 1 108 ? -26.706 -1.855 48.306 1.00 89.50 108 ARG A O 1
ATOM 839 N N . VAL A 1 109 ? -26.832 -2.437 46.147 1.00 88.94 109 VAL A N 1
ATOM 840 C CA . VAL A 1 109 ? -28.297 -2.547 46.125 1.00 88.94 109 VAL A CA 1
ATOM 841 C C . VAL A 1 109 ? -28.760 -3.717 46.997 1.00 88.94 109 VAL A C 1
ATOM 843 O O . VAL A 1 109 ? -29.585 -3.512 47.884 1.00 88.94 109 VAL A O 1
ATOM 846 N N . GLN A 1 110 ? -28.159 -4.902 46.850 1.00 86.19 110 GLN A N 1
ATOM 847 C CA . GLN A 1 110 ? -28.507 -6.083 47.654 1.00 86.19 110 GLN A CA 1
ATOM 848 C C . GLN A 1 110 ? -28.282 -5.868 49.157 1.00 86.19 110 GLN A C 1
ATOM 850 O O . GLN A 1 110 ? -29.118 -6.242 49.979 1.00 86.19 110 GLN A O 1
ATOM 855 N N . SER A 1 111 ? -27.177 -5.224 49.543 1.00 83.81 111 SER A N 1
ATOM 856 C CA . SER A 1 111 ? -26.909 -4.913 50.955 1.00 83.81 111 SER A CA 1
ATOM 857 C C . SER A 1 111 ? -27.903 -3.900 51.539 1.00 83.81 111 SER A C 1
ATOM 859 O O . SER A 1 111 ? -28.326 -4.059 52.690 1.00 83.81 111 SER A O 1
ATOM 861 N N . ARG A 1 112 ? -28.339 -2.899 50.755 1.00 83.25 112 ARG A N 1
ATOM 862 C CA . ARG A 1 112 ? -29.421 -1.966 51.133 1.00 83.25 112 ARG A CA 1
ATOM 863 C C . ARG A 1 112 ? -30.767 -2.677 51.289 1.00 83.25 112 ARG A C 1
ATOM 865 O O . ARG A 1 112 ? -31.486 -2.419 52.254 1.00 83.25 112 ARG A O 1
ATOM 872 N N . GLU A 1 113 ? -31.100 -3.594 50.386 1.00 79.81 113 GLU A N 1
ATOM 873 C CA . GLU A 1 113 ? -32.325 -4.395 50.472 1.00 79.81 113 GLU A CA 1
ATOM 874 C C . GLU A 1 113 ? -32.323 -5.289 51.717 1.00 79.81 113 GLU A C 1
ATOM 876 O O . GLU A 1 113 ? -33.276 -5.246 52.499 1.00 79.81 113 GLU A O 1
ATOM 881 N N . ALA A 1 114 ? -31.224 -6.003 51.975 1.00 76.19 114 ALA A N 1
ATOM 882 C CA . ALA A 1 114 ? -31.062 -6.856 53.151 1.00 76.19 114 ALA A CA 1
ATOM 883 C C . ALA A 1 114 ? -31.178 -6.071 54.471 1.00 76.19 114 ALA A C 1
ATOM 885 O O . ALA A 1 114 ? -31.875 -6.498 55.394 1.00 76.19 114 ALA A O 1
ATOM 886 N N . THR A 1 115 ? -30.565 -4.884 54.557 1.00 77.50 115 THR A N 1
ATOM 887 C CA . THR A 1 115 ? -30.712 -4.011 55.738 1.00 77.50 115 THR A CA 1
ATOM 888 C C . THR A 1 115 ? -32.136 -3.477 55.899 1.00 77.50 115 THR A C 1
ATOM 890 O O . THR A 1 115 ? -32.612 -3.348 57.030 1.00 77.50 115 THR A O 1
ATOM 893 N N . SER A 1 116 ? -32.847 -3.198 54.802 1.00 75.88 116 SER A N 1
ATOM 894 C CA . SER A 1 116 ? -34.251 -2.770 54.853 1.00 75.88 116 SER A CA 1
ATOM 895 C C . SER A 1 116 ? -35.187 -3.884 55.349 1.00 75.88 116 SER A C 1
ATOM 897 O O . SER A 1 116 ? -36.065 -3.622 56.174 1.00 75.88 116 SER A O 1
ATOM 899 N N . LEU A 1 117 ? -34.958 -5.129 54.916 1.00 74.00 117 LEU A N 1
ATOM 900 C CA . LEU A 1 117 ? -35.717 -6.312 55.333 1.00 74.00 117 LEU A CA 1
ATOM 901 C C . LEU A 1 117 ? -35.482 -6.627 56.813 1.00 74.00 117 LEU A C 1
ATOM 903 O O . LEU A 1 117 ? -36.441 -6.795 57.566 1.00 74.00 117 LEU A O 1
ATOM 907 N N . ALA A 1 118 ? -34.223 -6.602 57.258 1.00 74.38 118 ALA A N 1
ATOM 908 C CA . ALA A 1 118 ? -33.873 -6.791 58.665 1.00 74.38 118 ALA A CA 1
ATOM 909 C C . ALA A 1 118 ? -34.531 -5.736 59.573 1.00 74.38 118 ALA A C 1
ATOM 911 O O . ALA A 1 118 ? -34.988 -6.051 60.672 1.00 74.38 118 ALA A O 1
ATOM 912 N N . ARG A 1 119 ? -34.637 -4.482 59.110 1.00 74.19 119 ARG A N 1
ATOM 913 C CA . ARG A 1 119 ? -35.304 -3.405 59.858 1.00 74.19 119 ARG A CA 1
ATOM 914 C C . ARG A 1 119 ? -36.825 -3.598 59.940 1.00 74.19 119 ARG A C 1
ATOM 916 O O . ARG A 1 119 ? -37.406 -3.260 60.967 1.00 74.19 119 ARG A O 1
ATOM 923 N N . LYS A 1 120 ? -37.463 -4.148 58.898 1.00 70.62 120 LYS A N 1
ATOM 924 C CA . LYS A 1 120 ? -38.903 -4.478 58.893 1.00 70.62 120 LYS A CA 1
ATOM 925 C C . LYS A 1 120 ? -39.238 -5.640 59.833 1.00 70.62 120 LYS A C 1
ATOM 927 O O . LYS A 1 120 ? -40.236 -5.558 60.533 1.00 70.62 120 LYS A O 1
ATOM 932 N N . LEU A 1 121 ? -38.385 -6.663 59.902 1.00 69.88 121 LEU A N 1
ATOM 933 C CA . LEU A 1 121 ? -38.559 -7.818 60.797 1.00 69.88 121 LEU A CA 1
ATOM 934 C C . LEU A 1 121 ? -38.388 -7.477 62.287 1.00 69.88 121 LEU A C 1
ATOM 936 O O . LEU A 1 121 ? -38.903 -8.186 63.142 1.00 69.88 121 LEU A O 1
ATOM 940 N N . LYS A 1 122 ? -37.662 -6.399 62.612 1.00 67.31 122 LYS A N 1
ATOM 941 C CA . LYS A 1 122 ? -37.359 -5.997 63.997 1.00 67.31 122 LYS A CA 1
ATOM 942 C C . LYS A 1 122 ? -38.375 -5.024 64.610 1.00 67.31 122 LYS A C 1
ATOM 944 O O . LYS A 1 122 ? -38.194 -4.627 65.758 1.00 67.31 122 LYS A O 1
ATOM 949 N N . ARG A 1 123 ? -39.408 -4.602 63.869 1.00 53.56 123 ARG A N 1
ATOM 950 C CA . ARG A 1 123 ? -40.529 -3.828 64.425 1.00 53.56 123 ARG A CA 1
ATOM 951 C C . ARG A 1 123 ? -41.601 -4.808 64.923 1.00 53.56 123 ARG A C 1
ATOM 953 O O . ARG A 1 123 ? -42.240 -5.423 64.074 1.00 53.56 123 ARG A O 1
ATOM 960 N N . PRO A 1 124 ? -41.795 -4.974 66.244 1.00 53.78 124 PRO A N 1
ATOM 961 C CA . PRO A 1 124 ? -42.959 -5.688 66.746 1.00 53.78 124 PRO A CA 1
ATOM 962 C C . PRO A 1 124 ? -44.212 -4.856 66.444 1.00 53.78 124 PRO A C 1
ATOM 964 O O . PRO A 1 124 ? -44.191 -3.629 66.576 1.00 53.78 124 PRO A O 1
ATOM 967 N N . SER A 1 125 ? -45.248 -5.542 65.964 1.00 53.91 125 SER A N 1
ATOM 968 C CA . SER A 1 125 ? -46.633 -5.067 65.866 1.00 53.91 125 SER A CA 1
ATOM 969 C C . SER A 1 125 ? -47.213 -4.745 67.233 1.00 53.91 125 SER A C 1
ATOM 971 O O . SER A 1 125 ? -46.943 -5.557 68.149 1.00 53.91 125 SER A O 1
#

Organism: NCBI:txid1648404

Sequence (125 aa):
MREVEKRQAAVKAAQAQDMHGKLLALQDRSSDIAASYSARRDAGDGTALGLQLQFTAGLEGIRGNTADEALRAKHSYRAAVSHLRLAGRRFEITDENLSIHQREEKMRVQSREATSLARKLKRPS

Mean predicted aligned error: 11.84 Å

Secondary structure (DSSP, 8-state):
--HHHHHHHHHHHHHHHHHHHHHHHHHHHHHHHHHHHHS-----SHHHHHHHHHHHHHHHHHHHHHHHHHHHHHHHHHHHHHHHHHHHHHHHHHHHHHHHHHHHHHHHHHHHHHHHHHHHHTS--

Radius of gyration: 32.76 Å; Cα contacts (8 Å, |Δi|>4): 52; chains: 1; bounding box: 66×16×104 Å

pLDDT: mean 81.11, std 7.61, range [53.19, 91.62]

Nearest PDB structures (foldseek):
  7o3y-assembly1_E  TM=3.617E-01  e=2.469E+00  Synechocystis sp. PCC 6803 substr. Kazusa
  7aal-assembly1_B  TM=3.438E-01  e=9.420E+00  Homo sapiens